Protein AF-A0A7S3GVR5-F1 (afdb_monomer)

Sequence (110 aa):
MIKKLLTVDHTKRLTVQQAIAHPWLGKTPEELAKFSLDSNLATLRKYQATRKLRAAVHTVIAANRMKSLMEAIRGAADVINAEDDEEAAKLAAARPASATKGDSGSPKAK

Mean predicted aligned error: 15.38 Å

pLDDT: mean 79.77, std 18.91, range [33.25, 97.62]

Secondary structure (DSSP, 8-state):
-HHHHS-SSSSSSPPHHHHHTSTTTSS-HHHHTTS--HHHHHHHHHHHHHHHHHHHHHHHHHHHHHHHHHHHHHHHHHHHHHHHHHHHHHHHHTS---------------

Foldseek 3Di:
DVVLCPDPDPVSRQDPVNVCVDVVNVDDPVVVVVDDCVVVVVVVVVVVVVVVVVVVVVVVVVVVVVVVVVVVVVVVVVVVVVVVVVVVVVVVVPDDDDDDDDDDDDDDDD

Structure (mmCIF, N/CA/C/O backbone):
data_AF-A0A7S3GVR5-F1
#
_entry.id   AF-A0A7S3GVR5-F1
#
loop_
_atom_site.group_PDB
_atom_site.id
_atom_site.type_symbol
_atom_site.label_atom_id
_atom_site.label_alt_id
_atom_site.label_comp_id
_atom_site.label_asym_id
_atom_site.label_entity_id
_atom_site.label_seq_id
_atom_site.pdbx_PDB_ins_code
_atom_site.Cartn_x
_atom_site.Ca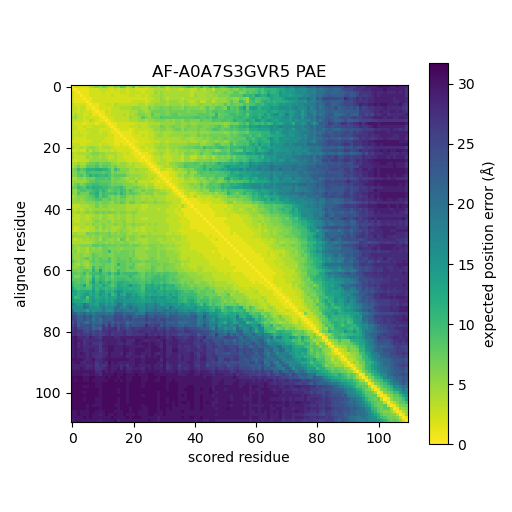rtn_y
_atom_site.Cartn_z
_atom_site.occupancy
_atom_site.B_iso_or_equiv
_atom_site.auth_seq_id
_atom_site.auth_comp_id
_atom_site.auth_asym_id
_atom_site.auth_atom_id
_atom_site.pdbx_PDB_model_num
ATOM 1 N N . MET A 1 1 ? -16.948 -1.207 12.082 1.00 86.88 1 MET A N 1
ATOM 2 C CA . MET A 1 1 ? -16.742 -0.373 10.883 1.00 86.88 1 MET A CA 1
ATOM 3 C C . MET A 1 1 ? -16.287 -1.169 9.656 1.00 86.88 1 MET A C 1
ATOM 5 O O . MET A 1 1 ? -17.130 -1.463 8.823 1.00 86.88 1 MET A O 1
ATOM 9 N N . ILE A 1 2 ? -15.019 -1.597 9.565 1.00 92.31 2 ILE A N 1
ATOM 10 C CA . ILE A 1 2 ? -14.410 -2.180 8.343 1.00 92.31 2 ILE A CA 1
ATOM 11 C C . ILE A 1 2 ? -15.239 -3.322 7.717 1.00 92.31 2 ILE A C 1
ATOM 13 O O . ILE A 1 2 ? -15.514 -3.297 6.522 1.00 92.31 2 ILE A O 1
ATOM 17 N N . LYS A 1 3 ? -15.734 -4.276 8.520 1.00 92.62 3 LYS A N 1
ATOM 18 C CA . LYS A 1 3 ? -16.572 -5.394 8.033 1.00 92.62 3 LYS A CA 1
ATOM 19 C C . LYS A 1 3 ? -17.852 -4.943 7.301 1.00 92.62 3 LYS A C 1
ATOM 21 O O . LYS A 1 3 ? -18.253 -5.581 6.336 1.00 92.62 3 LYS A O 1
ATOM 26 N N . LYS A 1 4 ? -18.471 -3.833 7.729 1.00 90.88 4 LYS A N 1
ATOM 27 C CA . LYS A 1 4 ? -19.695 -3.287 7.107 1.00 90.88 4 LYS A CA 1
ATOM 28 C C . LYS A 1 4 ? -19.415 -2.575 5.773 1.00 90.88 4 LYS A C 1
ATOM 30 O O . LYS A 1 4 ? -20.316 -2.448 4.951 1.00 90.88 4 LYS A O 1
ATOM 35 N N . LEU A 1 5 ? -18.175 -2.126 5.553 1.00 93.94 5 LEU A N 1
ATOM 36 C CA . LEU A 1 5 ? -17.727 -1.566 4.271 1.00 93.94 5 LEU A CA 1
ATOM 37 C C . LEU A 1 5 ? -17.341 -2.665 3.274 1.00 93.94 5 LEU A C 1
ATOM 39 O O . LEU A 1 5 ? -17.576 -2.525 2.080 1.00 93.94 5 LEU A O 1
ATOM 43 N N . LEU A 1 6 ? -16.799 -3.779 3.770 1.00 95.06 6 LEU A N 1
ATOM 44 C CA . LEU A 1 6 ? -16.386 -4.935 2.967 1.00 95.06 6 LEU A CA 1
ATOM 45 C C . LEU A 1 6 ? -17.498 -5.991 2.817 1.00 95.06 6 LEU A C 1
ATOM 47 O O . LEU A 1 6 ? -17.221 -7.176 2.656 1.00 95.06 6 LEU A O 1
ATOM 51 N N . THR A 1 7 ? -18.767 -5.580 2.899 1.00 95.06 7 THR A N 1
ATOM 52 C CA . THR A 1 7 ? -19.912 -6.476 2.673 1.00 95.06 7 THR A CA 1
ATOM 53 C C . THR A 1 7 ? -20.105 -6.714 1.171 1.00 95.06 7 THR A C 1
ATOM 55 O O . THR A 1 7 ? -20.156 -5.758 0.388 1.00 95.06 7 THR A O 1
ATOM 58 N N . VAL A 1 8 ? -20.188 -7.992 0.777 1.00 94.19 8 VAL A N 1
ATOM 59 C CA . VAL A 1 8 ? -20.344 -8.426 -0.626 1.00 94.19 8 VAL A CA 1
ATOM 60 C C . VAL A 1 8 ? -21.650 -7.897 -1.210 1.00 94.19 8 VAL A C 1
ATOM 62 O O . VAL A 1 8 ? -21.638 -7.259 -2.259 1.00 94.19 8 VAL A O 1
ATOM 65 N N . ASP A 1 9 ? -22.752 -8.100 -0.488 1.00 94.62 9 ASP A N 1
ATOM 66 C CA . ASP A 1 9 ? -24.067 -7.577 -0.847 1.00 94.62 9 ASP A CA 1
ATOM 67 C C . ASP A 1 9 ? -24.064 -6.042 -0.789 1.00 94.62 9 ASP A C 1
ATOM 69 O O . ASP A 1 9 ? -23.865 -5.441 0.271 1.00 94.62 9 ASP A O 1
ATOM 73 N N . HIS A 1 10 ? -24.274 -5.404 -1.941 1.00 91.31 10 HIS A N 1
ATOM 74 C CA . HIS A 1 10 ? -24.245 -3.950 -2.061 1.00 91.31 10 HIS A CA 1
ATOM 75 C C . HIS A 1 10 ? -25.433 -3.277 -1.366 1.00 91.31 10 HIS A C 1
ATOM 77 O O . HIS A 1 10 ? -25.292 -2.150 -0.903 1.00 91.31 10 HIS A O 1
ATOM 83 N N . THR A 1 11 ? -26.580 -3.955 -1.254 1.00 91.94 11 THR A N 1
ATOM 84 C CA . THR A 1 11 ? -27.790 -3.391 -0.628 1.00 91.94 11 THR A CA 1
ATOM 85 C C . THR A 1 11 ? -27.649 -3.279 0.887 1.00 91.94 11 THR A C 1
ATOM 87 O O . THR A 1 11 ? -28.201 -2.376 1.509 1.00 91.94 11 THR A O 1
ATOM 90 N N . LYS A 1 12 ? -26.858 -4.178 1.481 1.00 91.12 12 LYS A N 1
ATOM 91 C CA . LYS A 1 12 ? -26.563 -4.228 2.920 1.00 91.12 12 LYS A CA 1
ATOM 92 C C . LYS A 1 12 ? -25.269 -3.504 3.287 1.00 91.12 12 LYS A C 1
ATOM 94 O O . LYS A 1 12 ? -24.939 -3.398 4.471 1.00 91.12 12 LYS A O 1
ATOM 99 N N . ARG A 1 13 ? -24.506 -3.044 2.292 1.00 95.38 13 ARG A N 1
ATOM 100 C CA . ARG A 1 13 ? -23.255 -2.314 2.501 1.00 95.38 13 ARG A CA 1
ATOM 101 C C . ARG A 1 13 ? -23.544 -0.960 3.141 1.00 95.38 13 ARG A C 1
ATOM 103 O O . ARG A 1 13 ? -24.473 -0.259 2.756 1.00 95.38 13 ARG A O 1
ATOM 110 N N . LEU A 1 14 ? -22.710 -0.586 4.107 1.00 93.25 14 LEU A N 1
ATOM 111 C CA . LEU A 1 14 ? -22.826 0.693 4.804 1.00 93.25 14 LEU A CA 1
ATOM 112 C C . LEU A 1 14 ? -22.694 1.865 3.818 1.00 93.25 14 LEU A C 1
ATOM 114 O O . LEU A 1 14 ? -21.719 1.923 3.064 1.00 93.25 14 LEU A O 1
ATOM 118 N N . THR A 1 15 ? -23.639 2.806 3.847 1.00 93.31 15 THR A N 1
ATOM 119 C CA . THR A 1 15 ? -23.569 4.013 3.007 1.00 93.31 15 THR A CA 1
ATOM 120 C C . THR A 1 15 ? -22.558 5.017 3.563 1.00 93.31 15 THR A C 1
ATOM 122 O O . THR A 1 15 ? -22.176 4.960 4.733 1.00 93.31 15 THR A O 1
ATOM 125 N N . VAL A 1 16 ? -22.126 5.975 2.737 1.00 92.44 16 VAL A N 1
ATOM 126 C CA . VAL A 1 16 ? -21.129 6.988 3.135 1.00 92.44 16 VAL A CA 1
ATOM 127 C C . VAL A 1 16 ? -21.605 7.820 4.331 1.00 92.44 16 VAL A C 1
ATOM 129 O O . VAL A 1 16 ? -20.851 8.024 5.278 1.00 92.44 16 VAL A O 1
ATOM 132 N N . GLN A 1 17 ? -22.871 8.246 4.339 1.00 91.69 17 GLN A N 1
ATOM 133 C CA . GLN A 1 17 ? -23.430 9.021 5.454 1.00 91.69 17 GLN A CA 1
ATOM 134 C C . GLN A 1 17 ? -23.429 8.217 6.762 1.00 91.69 17 GLN A C 1
ATOM 136 O O . GLN A 1 17 ? -23.039 8.726 7.811 1.00 91.69 17 GLN A O 1
ATOM 141 N N . GLN A 1 18 ? -23.774 6.928 6.692 1.00 91.06 18 GLN A N 1
ATOM 142 C CA . GLN A 1 18 ? -23.726 6.027 7.845 1.00 91.06 18 GLN A CA 1
ATOM 143 C C . GLN A 1 18 ? -22.286 5.733 8.298 1.00 91.06 18 GLN A C 1
ATOM 145 O O . GLN A 1 18 ? -22.039 5.517 9.483 1.00 91.06 18 GLN A O 1
ATOM 150 N N . ALA A 1 19 ? -21.329 5.719 7.367 1.00 91.62 19 ALA A N 1
ATOM 151 C CA . ALA A 1 19 ? -19.912 5.539 7.654 1.00 91.62 19 ALA A CA 1
ATOM 152 C C . ALA A 1 19 ? -19.328 6.715 8.444 1.00 91.62 19 ALA A C 1
ATOM 154 O O . ALA A 1 19 ? -18.600 6.491 9.411 1.00 91.62 19 ALA A O 1
ATOM 155 N N . ILE A 1 20 ? -19.672 7.948 8.064 1.00 90.44 20 ILE A N 1
ATOM 156 C CA . ILE A 1 20 ? -19.199 9.158 8.748 1.00 90.44 20 ILE A CA 1
ATOM 157 C C . ILE A 1 20 ? -19.790 9.256 10.157 1.00 90.44 20 ILE A C 1
ATOM 159 O O . ILE A 1 20 ? -19.074 9.567 11.103 1.00 90.44 20 ILE A O 1
ATOM 163 N N . ALA A 1 21 ? -21.067 8.901 10.316 1.00 90.88 21 ALA A N 1
ATOM 164 C CA . ALA A 1 21 ? -21.735 8.863 11.616 1.00 90.88 21 ALA A CA 1
ATOM 165 C C . ALA A 1 21 ? -21.270 7.705 12.528 1.00 90.88 21 ALA A C 1
ATOM 167 O O . ALA A 1 21 ? -21.713 7.594 13.671 1.00 90.88 21 ALA A O 1
ATOM 168 N N . HIS A 1 22 ? -20.409 6.800 12.048 1.00 90.00 22 HIS A N 1
ATOM 169 C CA . HIS A 1 22 ? -19.974 5.655 12.839 1.00 90.00 22 HIS A CA 1
ATOM 170 C C . HIS A 1 22 ? -19.047 6.107 13.990 1.00 90.00 22 HIS A C 1
ATOM 172 O O . HIS A 1 22 ? -18.056 6.791 13.726 1.00 90.00 22 HIS A O 1
ATOM 178 N N . PRO A 1 23 ? -19.242 5.623 15.238 1.00 88.38 23 PRO A N 1
ATOM 179 C CA . PRO A 1 23 ? -18.509 6.100 16.418 1.00 88.38 23 PRO A CA 1
ATOM 180 C C . PRO A 1 23 ? -16.989 6.109 16.264 1.00 88.38 23 PRO A C 1
ATOM 182 O O . PRO A 1 23 ? -16.334 7.028 16.718 1.00 88.38 23 PRO A O 1
ATOM 185 N N . TRP A 1 24 ? -16.424 5.102 15.589 1.00 86.50 24 TRP A N 1
ATOM 186 C CA . TRP A 1 24 ? -14.986 5.022 15.299 1.00 86.50 24 TRP A CA 1
ATOM 187 C C . TRP A 1 24 ? -14.409 6.243 14.560 1.00 86.50 24 TRP A C 1
ATOM 189 O O . TRP A 1 24 ? -13.273 6.602 14.843 1.00 86.50 24 TRP A O 1
ATOM 199 N N . LEU A 1 25 ? -15.162 6.870 13.646 1.00 87.12 25 LEU A N 1
ATOM 200 C CA . LEU A 1 25 ? -14.697 8.048 12.902 1.00 87.12 25 LEU A CA 1
ATOM 201 C C . LEU A 1 25 ? -14.941 9.359 13.668 1.00 87.12 25 LEU A C 1
ATOM 203 O O . LEU A 1 25 ? -14.234 1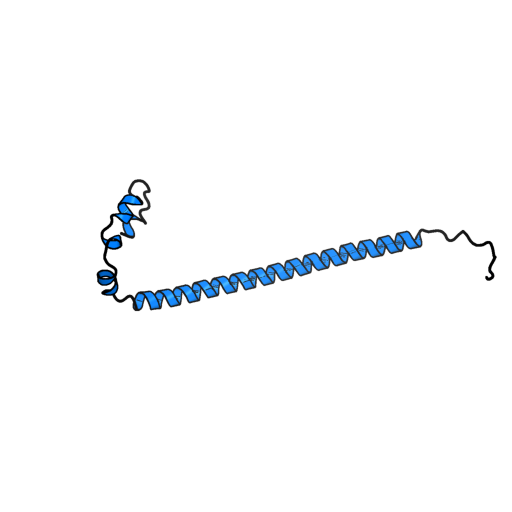0.332 13.444 1.00 87.12 25 LEU A O 1
ATOM 207 N N . GLY A 1 26 ? -15.913 9.370 14.585 1.00 84.12 26 GLY A N 1
ATOM 208 C CA . GLY A 1 26 ? -16.222 10.514 15.447 1.00 84.12 26 GLY A CA 1
ATOM 209 C C . GLY A 1 26 ? -15.393 10.597 16.735 1.00 84.12 26 GLY A C 1
ATOM 210 O O . GLY A 1 26 ? -15.619 11.505 17.529 1.00 84.12 26 GLY A O 1
ATOM 211 N N . LYS A 1 27 ? -14.465 9.659 16.978 1.00 86.06 27 LYS A N 1
ATOM 212 C CA . LYS A 1 27 ? -13.582 9.695 18.156 1.00 86.06 27 LYS A CA 1
ATOM 213 C C . LYS A 1 27 ? -12.585 10.842 18.065 1.00 86.06 27 LYS A C 1
ATOM 215 O O . LYS A 1 27 ? -12.076 11.147 16.987 1.00 86.06 27 LYS A O 1
ATOM 220 N N . THR A 1 28 ? -12.247 11.423 19.212 1.00 84.88 28 THR A N 1
ATOM 221 C CA . THR A 1 28 ? -11.204 12.448 19.279 1.00 84.88 28 THR A CA 1
ATOM 222 C C . THR A 1 28 ? -9.820 11.832 19.023 1.00 84.88 28 THR A C 1
ATOM 224 O O . THR A 1 28 ? -9.587 10.657 19.333 1.00 84.88 28 THR A O 1
ATOM 227 N N . PRO A 1 29 ? -8.863 12.606 18.478 1.00 81.38 29 PRO A N 1
ATOM 228 C CA . PRO A 1 29 ? -7.497 12.131 18.247 1.00 81.38 29 PRO A CA 1
ATOM 229 C C . PRO A 1 29 ? -6.821 11.588 19.514 1.00 81.38 29 PRO A C 1
ATOM 231 O O . PRO A 1 29 ? -6.077 10.611 19.451 1.00 81.38 29 PRO A O 1
ATOM 234 N N . GLU A 1 30 ? -7.130 12.174 20.671 1.00 84.94 30 GLU A N 1
ATOM 235 C CA . GLU A 1 30 ? -6.607 11.764 21.978 1.00 84.94 30 GLU A CA 1
ATOM 236 C C . GLU A 1 30 ? -7.065 10.360 22.388 1.00 84.94 30 GLU A C 1
ATOM 238 O O . GLU A 1 30 ? -6.299 9.601 22.978 1.00 84.94 30 GLU A O 1
ATOM 243 N N . GLU A 1 31 ? -8.302 9.976 22.066 1.00 85.31 31 GLU A N 1
ATOM 244 C CA . GLU A 1 31 ? -8.795 8.621 22.321 1.00 85.31 31 GLU A CA 1
ATOM 245 C C . GLU A 1 31 ? -8.158 7.586 21.397 1.00 85.31 31 GLU A C 1
ATOM 247 O O . GLU A 1 31 ? -7.949 6.441 21.798 1.00 85.31 31 GLU A O 1
ATOM 252 N N . LEU A 1 32 ? -7.855 7.980 20.160 1.00 84.88 32 LEU A N 1
ATOM 253 C CA . LEU A 1 32 ? -7.257 7.104 19.157 1.00 84.88 32 LEU A CA 1
ATOM 254 C C . LEU A 1 32 ? -5.763 6.876 19.418 1.00 84.88 32 LEU A C 1
ATOM 256 O O . LEU A 1 32 ? -5.285 5.755 19.254 1.00 84.88 32 LEU A O 1
ATOM 260 N N . ALA A 1 33 ? -5.046 7.901 19.885 1.00 85.06 33 ALA A N 1
ATOM 261 C CA . ALA A 1 33 ? -3.615 7.836 20.188 1.00 85.06 33 ALA A CA 1
ATOM 262 C C . ALA A 1 33 ? -3.268 6.895 21.358 1.00 85.06 33 ALA A C 1
ATOM 264 O O . ALA A 1 33 ? -2.119 6.482 21.494 1.00 85.06 33 ALA A O 1
ATOM 265 N N . LYS A 1 34 ? -4.256 6.510 22.179 1.00 87.25 34 LYS A N 1
ATOM 266 C CA . LYS A 1 34 ? -4.083 5.548 23.284 1.00 87.25 34 LYS A CA 1
ATOM 267 C C . LYS A 1 34 ? -3.752 4.133 22.806 1.00 87.25 34 LYS A C 1
ATOM 269 O O . LYS A 1 34 ? -3.259 3.325 23.587 1.00 87.25 34 LYS A O 1
ATOM 274 N N . PHE A 1 35 ? -4.035 3.814 21.545 1.00 84.06 35 PHE A N 1
ATOM 275 C CA . PHE A 1 35 ? -3.794 2.492 20.979 1.00 84.06 35 PHE A CA 1
ATOM 276 C C . PHE A 1 35 ? -2.489 2.502 20.180 1.00 84.06 35 PHE A C 1
ATOM 278 O O . PHE A 1 35 ? -2.427 3.080 19.095 1.00 84.06 35 PHE A O 1
ATOM 285 N N . SER A 1 36 ? -1.445 1.847 20.698 1.00 87.69 36 SER A N 1
ATOM 286 C CA . SER A 1 36 ? -0.187 1.708 19.961 1.00 87.69 36 SER A CA 1
ATOM 287 C C . SER A 1 36 ? -0.366 0.797 18.742 1.00 87.69 36 SER A C 1
ATOM 289 O O . SER A 1 36 ? -1.059 -0.223 18.768 1.00 87.69 36 SER A O 1
ATOM 291 N N . LEU A 1 37 ? 0.259 1.186 17.630 1.00 90.88 37 LEU A N 1
ATOM 292 C CA . LEU A 1 37 ? 0.151 0.501 16.340 1.00 90.88 37 LEU A CA 1
ATOM 293 C C . LEU A 1 37 ? 1.493 -0.091 15.892 1.00 90.88 37 LEU A C 1
ATOM 295 O O . LEU A 1 37 ? 1.668 -0.361 14.708 1.00 90.88 37 LEU A O 1
ATOM 299 N N . ASP A 1 38 ? 2.433 -0.330 16.805 1.00 91.81 38 ASP A N 1
ATOM 300 C CA . ASP A 1 38 ? 3.817 -0.699 16.466 1.00 91.81 38 ASP A CA 1
ATOM 301 C C . ASP A 1 38 ? 3.912 -1.984 15.632 1.00 91.81 38 ASP A C 1
ATOM 303 O O . ASP A 1 38 ? 4.613 -2.028 14.618 1.00 91.81 38 ASP A O 1
ATOM 307 N N . SER A 1 39 ? 3.125 -3.007 15.979 1.00 92.12 39 SER A N 1
ATOM 308 C CA . SER A 1 39 ? 3.019 -4.245 15.189 1.00 92.12 39 SER A CA 1
ATOM 309 C C . SER A 1 39 ? 2.425 -3.997 13.789 1.00 92.12 39 SER A C 1
ATOM 311 O O . SER A 1 39 ? 2.904 -4.526 12.779 1.00 92.12 39 SER A O 1
ATOM 313 N N . ASN A 1 40 ? 1.426 -3.114 13.689 1.00 93.50 40 ASN A N 1
ATOM 314 C CA . ASN A 1 40 ? 0.831 -2.719 12.408 1.00 93.50 40 ASN A CA 1
ATOM 315 C C . ASN A 1 40 ? 1.823 -1.915 11.551 1.00 93.50 40 ASN A C 1
ATOM 317 O O . ASN A 1 40 ? 1.899 -2.100 10.340 1.00 93.50 40 ASN A O 1
ATOM 321 N N . LEU A 1 41 ? 2.635 -1.055 12.166 1.00 94.25 41 LEU A N 1
ATOM 322 C CA . LEU A 1 41 ? 3.685 -0.305 11.478 1.00 94.25 41 LEU A CA 1
ATOM 323 C C . LEU A 1 41 ? 4.797 -1.230 10.974 1.00 94.25 41 LEU A C 1
ATOM 325 O O . LEU A 1 41 ? 5.269 -1.062 9.848 1.00 94.25 41 LEU A O 1
ATOM 329 N N . ALA A 1 42 ? 5.193 -2.233 11.759 1.00 94.50 42 ALA A N 1
ATOM 330 C CA . ALA A 1 42 ? 6.172 -3.230 11.334 1.00 94.50 42 ALA A CA 1
ATOM 331 C C . ALA A 1 42 ? 5.681 -4.028 10.112 1.00 94.50 42 ALA A C 1
ATOM 333 O O . ALA A 1 42 ? 6.403 -4.173 9.120 1.00 94.50 42 ALA A O 1
ATOM 334 N N . THR A 1 43 ? 4.426 -4.484 10.133 1.00 95.12 43 THR A N 1
ATOM 335 C CA . THR A 1 43 ? 3.814 -5.187 8.993 1.00 95.12 43 THR A CA 1
ATOM 336 C C . THR A 1 43 ? 3.625 -4.272 7.779 1.00 95.12 43 THR A C 1
ATOM 338 O O . THR A 1 43 ? 3.905 -4.691 6.652 1.00 95.12 43 THR A O 1
ATOM 341 N N . LEU A 1 44 ? 3.266 -3.001 7.985 1.00 96.25 44 LEU A N 1
ATOM 342 C CA . LEU A 1 44 ? 3.165 -2.003 6.918 1.00 96.25 44 LEU A CA 1
ATOM 343 C C . LEU A 1 44 ? 4.517 -1.746 6.239 1.00 96.25 44 LEU A C 1
ATOM 345 O O . LEU A 1 44 ? 4.578 -1.668 5.012 1.00 96.25 44 LEU A O 1
ATOM 349 N N . ARG A 1 45 ? 5.613 -1.661 7.005 1.00 96.06 45 ARG A N 1
ATOM 350 C CA . ARG A 1 45 ? 6.9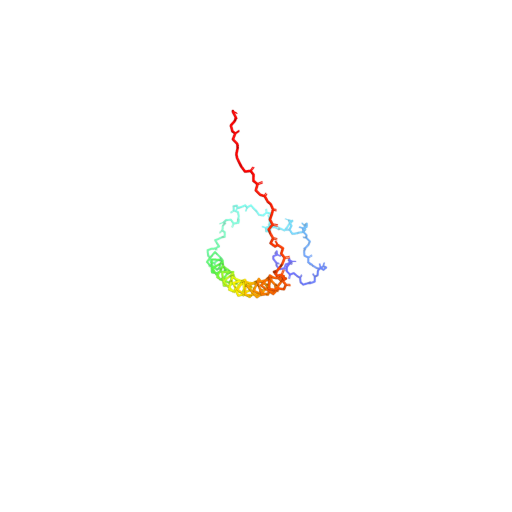71 -1.520 6.449 1.00 96.06 45 ARG A CA 1
ATOM 351 C C . ARG A 1 45 ? 7.327 -2.704 5.551 1.00 96.06 45 ARG A C 1
ATOM 353 O O . ARG A 1 45 ? 7.778 -2.494 4.425 1.00 96.06 45 ARG A O 1
ATOM 360 N N . LYS A 1 46 ? 7.051 -3.934 6.001 1.00 96.44 46 LYS A N 1
ATOM 361 C CA . LYS A 1 46 ? 7.246 -5.151 5.195 1.00 96.44 46 LYS A CA 1
ATOM 362 C C . LYS A 1 46 ? 6.415 -5.117 3.908 1.00 96.44 46 LYS A C 1
ATOM 364 O O . LYS A 1 46 ? 6.940 -5.417 2.839 1.00 96.44 46 LYS A O 1
ATOM 369 N N . TYR A 1 47 ? 5.147 -4.715 3.993 1.00 97.06 47 TYR A N 1
ATOM 370 C CA . TYR A 1 47 ? 4.268 -4.585 2.827 1.00 97.06 47 TYR A CA 1
ATOM 371 C C . TYR A 1 47 ? 4.769 -3.539 1.823 1.00 97.06 47 TYR A C 1
ATOM 373 O O . TYR A 1 47 ? 4.774 -3.776 0.617 1.00 97.06 47 TYR A O 1
ATOM 381 N N . GLN A 1 48 ? 5.235 -2.383 2.298 1.00 96.88 48 GLN A N 1
ATOM 382 C CA . GLN A 1 48 ? 5.776 -1.354 1.412 1.00 96.88 48 GLN A CA 1
ATOM 383 C C . GLN A 1 48 ? 7.076 -1.808 0.745 1.00 96.88 48 GLN A C 1
ATOM 385 O O . GLN A 1 48 ? 7.269 -1.533 -0.437 1.00 96.88 48 GLN A O 1
ATOM 390 N N . ALA A 1 49 ? 7.941 -2.534 1.459 1.00 97.12 49 ALA A N 1
ATOM 391 C CA . ALA A 1 49 ? 9.155 -3.101 0.880 1.00 97.12 49 ALA A CA 1
ATOM 392 C C . ALA A 1 49 ? 8.833 -4.078 -0.263 1.00 97.12 49 ALA A C 1
ATOM 394 O O . ALA A 1 49 ? 9.379 -3.945 -1.358 1.00 97.12 49 ALA A O 1
ATOM 395 N N . THR A 1 50 ? 7.885 -5.001 -0.063 1.00 95.75 50 THR A N 1
ATOM 396 C CA . THR A 1 50 ? 7.485 -5.955 -1.111 1.00 95.75 50 THR A CA 1
ATOM 397 C C . THR A 1 50 ? 6.774 -5.272 -2.276 1.00 95.75 50 THR A C 1
ATOM 399 O O . THR A 1 50 ? 7.051 -5.592 -3.433 1.00 95.75 50 THR A O 1
ATOM 402 N N . ARG A 1 51 ? 5.903 -4.292 -2.004 1.00 97.19 51 ARG A N 1
ATOM 403 C CA . ARG A 1 51 ? 5.238 -3.491 -3.041 1.00 97.19 51 ARG A CA 1
ATOM 404 C C . ARG A 1 51 ? 6.249 -2.726 -3.898 1.00 97.19 51 ARG A C 1
ATOM 406 O O . ARG A 1 51 ? 6.140 -2.756 -5.121 1.00 97.19 51 ARG A O 1
ATOM 413 N N . LYS A 1 52 ? 7.235 -2.071 -3.275 1.00 97.31 52 LYS A N 1
ATOM 414 C CA . LYS A 1 52 ? 8.292 -1.326 -3.980 1.00 97.31 52 LYS A CA 1
ATOM 415 C C . LYS A 1 52 ? 9.200 -2.249 -4.788 1.00 97.31 52 LYS A C 1
ATOM 417 O O . LYS A 1 52 ? 9.510 -1.925 -5.928 1.00 97.31 52 LYS A O 1
ATOM 422 N N . LEU A 1 53 ? 9.561 -3.412 -4.244 1.00 96.88 53 LEU A N 1
ATOM 423 C CA . LEU A 1 53 ? 10.347 -4.412 -4.967 1.00 96.88 53 LEU A CA 1
ATOM 424 C C . LEU A 1 53 ? 9.615 -4.900 -6.223 1.00 96.88 53 LEU A C 1
ATOM 426 O O . LEU A 1 53 ? 10.193 -4.893 -7.304 1.00 96.88 53 LEU A O 1
ATOM 430 N N . ARG A 1 54 ? 8.331 -5.267 -6.105 1.00 96.81 54 ARG A N 1
ATOM 431 C CA . ARG A 1 54 ? 7.520 -5.685 -7.262 1.00 96.81 54 ARG A CA 1
ATOM 432 C C . ARG A 1 54 ? 7.457 -4.594 -8.327 1.00 96.81 54 ARG A C 1
ATOM 434 O O . ARG A 1 54 ? 7.645 -4.889 -9.501 1.00 96.81 54 ARG A O 1
ATOM 441 N N . ALA A 1 55 ? 7.236 -3.345 -7.918 1.00 97.12 55 ALA A N 1
ATOM 442 C CA . ALA A 1 55 ? 7.226 -2.214 -8.840 1.00 97.12 55 ALA A CA 1
ATOM 443 C C . ALA A 1 55 ? 8.568 -2.070 -9.577 1.00 97.12 55 ALA A C 1
ATOM 445 O O . ALA A 1 55 ? 8.575 -1.983 -10.799 1.00 97.12 55 ALA A O 1
ATOM 446 N N . ALA A 1 56 ? 9.694 -2.135 -8.861 1.00 97.62 56 ALA A N 1
ATOM 447 C CA . ALA A 1 56 ? 11.023 -2.062 -9.466 1.00 97.62 56 ALA A CA 1
ATOM 448 C C . ALA A 1 56 ? 11.269 -3.197 -10.473 1.00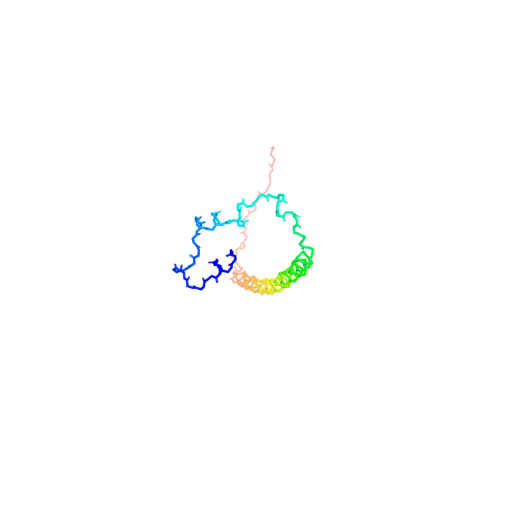 97.62 56 ALA A C 1
ATOM 450 O O . ALA A 1 56 ? 11.742 -2.945 -11.578 1.00 97.62 56 ALA A O 1
ATOM 451 N N . VAL A 1 57 ? 10.887 -4.431 -10.133 1.00 97.56 57 VAL A N 1
ATOM 452 C CA . VAL A 1 57 ? 10.999 -5.584 -11.040 1.00 97.56 57 VAL A CA 1
ATOM 453 C C . VAL A 1 57 ? 10.179 -5.368 -12.312 1.00 97.56 57 VAL A C 1
ATOM 455 O O . VAL A 1 57 ? 10.691 -5.571 -13.411 1.00 97.56 57 VAL A O 1
ATOM 458 N N . HIS A 1 58 ? 8.929 -4.912 -12.192 1.00 97.00 58 HIS A N 1
ATOM 459 C CA . HIS A 1 58 ? 8.104 -4.604 -13.361 1.00 97.00 58 HIS A CA 1
ATOM 460 C C . HIS A 1 58 ? 8.716 -3.502 -14.228 1.00 97.00 58 HIS A C 1
ATOM 462 O O . HIS A 1 58 ? 8.704 -3.632 -15.451 1.00 97.00 58 HIS A O 1
ATOM 468 N N . THR A 1 59 ? 9.302 -2.469 -13.620 1.00 96.88 59 THR A N 1
ATOM 469 C CA . THR A 1 59 ? 10.010 -1.412 -14.350 1.00 96.88 59 THR A CA 1
ATOM 470 C C . THR A 1 59 ? 11.215 -1.956 -15.110 1.00 96.88 59 THR A C 1
ATOM 472 O O . THR A 1 59 ? 11.391 -1.612 -16.272 1.00 96.88 59 THR A O 1
ATOM 475 N N . VAL A 1 60 ? 12.016 -2.840 -14.507 1.00 96.62 60 VAL A N 1
ATOM 476 C CA . VAL A 1 60 ? 13.166 -3.463 -15.189 1.00 96.62 60 VAL A CA 1
ATOM 477 C C . VAL A 1 60 ? 12.707 -4.329 -16.363 1.00 96.62 60 VAL A C 1
ATOM 479 O O . VAL A 1 60 ? 13.269 -4.242 -17.452 1.00 96.62 60 VAL A O 1
ATOM 482 N N . ILE A 1 61 ? 11.649 -5.125 -16.184 1.00 96.38 61 ILE A N 1
ATOM 483 C CA . ILE A 1 61 ? 11.072 -5.930 -17.271 1.00 96.38 61 ILE A CA 1
ATOM 484 C C . ILE A 1 61 ? 10.569 -5.024 -18.400 1.00 96.38 61 ILE A C 1
ATOM 486 O O . ILE A 1 61 ? 10.840 -5.294 -19.569 1.00 96.38 61 ILE A O 1
ATOM 490 N N . ALA A 1 62 ? 9.851 -3.950 -18.066 1.00 95.56 62 ALA A N 1
ATOM 491 C CA . ALA A 1 62 ? 9.359 -2.988 -19.044 1.00 95.56 62 ALA A CA 1
ATOM 492 C C . ALA A 1 62 ? 10.510 -2.287 -19.778 1.00 95.56 62 ALA A C 1
ATOM 494 O O . ALA A 1 62 ? 10.459 -2.173 -20.998 1.00 95.56 62 ALA A O 1
ATOM 495 N N . ALA A 1 63 ? 11.571 -1.893 -19.069 1.00 94.69 63 ALA A N 1
ATOM 496 C CA . ALA A 1 63 ? 12.760 -1.285 -19.657 1.00 94.69 63 ALA A CA 1
ATOM 497 C C . ALA A 1 63 ? 13.477 -2.244 -20.619 1.00 94.69 63 ALA A C 1
ATOM 499 O O . ALA A 1 63 ? 13.827 -1.846 -21.725 1.00 94.69 63 ALA A O 1
ATOM 500 N N . ASN A 1 64 ? 13.624 -3.521 -20.253 1.00 93.69 64 ASN A N 1
ATOM 501 C CA . ASN A 1 64 ? 14.220 -4.530 -21.133 1.00 93.69 64 ASN A CA 1
ATOM 502 C C . ASN A 1 64 ? 13.368 -4.783 -22.382 1.00 93.69 64 ASN A C 1
ATOM 504 O O . ASN A 1 64 ? 13.904 -4.868 -23.485 1.00 93.69 64 ASN A O 1
ATOM 508 N N . ARG A 1 65 ? 12.040 -4.859 -22.230 1.00 92.94 65 ARG A N 1
ATOM 509 C CA . ARG A 1 65 ? 11.116 -4.970 -23.368 1.00 92.94 65 ARG A CA 1
ATOM 510 C C . ARG A 1 65 ? 11.198 -3.743 -24.271 1.00 92.94 65 ARG A C 1
ATOM 512 O O . ARG A 1 65 ? 11.297 -3.897 -25.479 1.00 92.94 65 ARG A O 1
ATOM 519 N N . MET A 1 66 ? 11.215 -2.542 -23.693 1.00 92.81 66 MET A N 1
ATOM 520 C CA . MET A 1 66 ? 11.349 -1.293 -24.443 1.00 92.81 66 MET A CA 1
ATOM 521 C C . MET A 1 66 ? 12.682 -1.224 -25.190 1.00 92.81 66 MET A C 1
ATOM 523 O O . MET A 1 66 ? 12.709 -0.798 -26.339 1.00 92.81 66 MET A O 1
ATOM 527 N N . LYS A 1 67 ? 13.777 -1.675 -24.569 1.00 91.56 67 LYS A N 1
ATOM 528 C CA . LYS A 1 67 ? 15.092 -1.743 -25.210 1.00 91.56 67 LYS A CA 1
ATOM 529 C C . LYS A 1 67 ? 15.073 -2.678 -26.421 1.00 91.56 67 LYS A C 1
ATOM 531 O O . LYS A 1 67 ? 15.491 -2.263 -27.490 1.00 91.56 67 LYS A O 1
ATOM 536 N N . SER A 1 68 ? 14.529 -3.886 -26.274 1.00 89.31 68 SER A N 1
ATOM 537 C CA . SER A 1 68 ? 14.406 -4.840 -27.384 1.00 89.31 68 SER A CA 1
ATOM 538 C C . SER A 1 68 ? 13.512 -4.313 -28.512 1.00 89.31 68 SER A C 1
ATOM 540 O O . SER A 1 68 ? 13.845 -4.477 -29.682 1.00 89.31 68 SER A O 1
ATOM 542 N N . LEU A 1 69 ? 12.410 -3.631 -28.181 1.00 90.31 69 LEU A N 1
ATOM 543 C CA . LEU A 1 69 ? 11.563 -2.974 -29.178 1.00 90.31 69 LEU A CA 1
ATOM 544 C C . LEU A 1 69 ? 12.300 -1.832 -29.884 1.00 90.31 69 LEU A C 1
ATOM 546 O O . LEU A 1 69 ? 12.206 -1.721 -31.098 1.00 90.31 69 LEU A O 1
ATOM 550 N N . MET A 1 70 ? 13.056 -1.011 -29.155 1.00 88.12 70 MET A N 1
ATOM 551 C CA . MET A 1 70 ? 13.881 0.044 -29.750 1.00 88.12 70 MET A CA 1
ATOM 552 C C . MET A 1 70 ? 14.986 -0.517 -30.644 1.00 88.12 70 MET A C 1
ATOM 554 O O . MET A 1 70 ? 15.232 0.041 -31.704 1.00 88.12 70 MET A O 1
ATOM 558 N N . GLU A 1 71 ? 15.634 -1.616 -30.255 1.00 87.31 71 GLU A N 1
ATOM 559 C CA . GLU A 1 71 ? 16.618 -2.310 -31.094 1.00 87.31 71 GLU A CA 1
ATOM 560 C C . GLU A 1 71 ? 15.973 -2.862 -32.371 1.00 87.31 71 GLU A C 1
ATOM 562 O O . GLU A 1 71 ? 16.533 -2.699 -33.450 1.00 87.31 71 GLU A O 1
ATOM 567 N N . ALA A 1 72 ? 14.770 -3.438 -32.280 1.00 84.25 72 ALA A N 1
ATOM 568 C CA . ALA A 1 72 ? 14.023 -3.907 -33.446 1.00 84.25 72 ALA A CA 1
ATOM 569 C C . ALA A 1 72 ? 13.571 -2.754 -34.360 1.00 84.25 72 ALA A C 1
ATOM 571 O O . ALA A 1 72 ? 13.693 -2.857 -35.577 1.00 84.25 72 ALA A O 1
ATOM 572 N N . ILE A 1 73 ? 13.093 -1.643 -3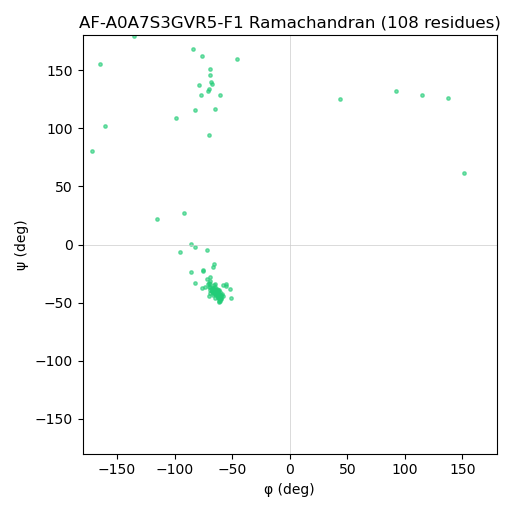3.790 1.00 85.62 73 ILE A N 1
ATOM 573 C CA . ILE A 1 73 ? 12.727 -0.435 -34.545 1.00 85.62 73 ILE A CA 1
ATOM 574 C C . ILE A 1 73 ? 13.965 0.177 -35.204 1.00 85.62 73 ILE A C 1
ATOM 576 O O . ILE A 1 73 ? 13.889 0.590 -36.355 1.00 85.62 73 ILE A O 1
ATOM 580 N N . ARG A 1 74 ? 15.108 0.211 -34.510 1.00 85.62 74 ARG A N 1
ATOM 581 C CA . ARG A 1 74 ? 16.371 0.698 -35.073 1.00 85.62 74 ARG A CA 1
ATOM 582 C C . ARG A 1 74 ? 16.848 -0.193 -36.213 1.00 85.62 74 ARG A C 1
ATOM 584 O O . ARG A 1 74 ? 17.156 0.333 -37.266 1.00 85.62 74 ARG A O 1
ATOM 591 N N . GLY A 1 75 ? 16.818 -1.513 -36.040 1.00 7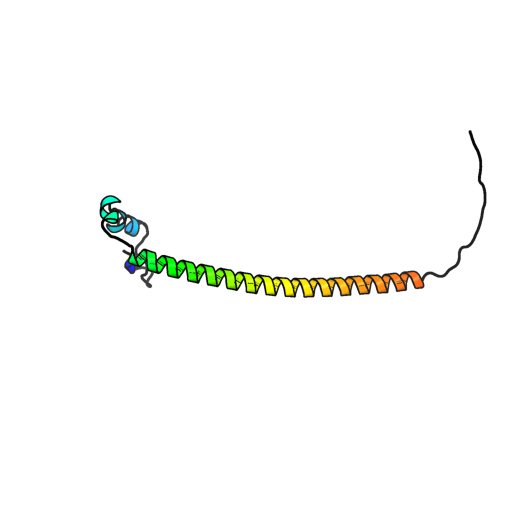8.19 75 GLY A N 1
ATOM 592 C CA . GLY A 1 75 ? 17.144 -2.454 -37.110 1.00 78.19 75 GLY A CA 1
ATOM 593 C C . GLY A 1 75 ? 16.208 -2.319 -38.312 1.00 78.19 75 GLY A C 1
ATOM 594 O O . GLY A 1 75 ? 16.674 -2.317 -39.440 1.00 78.19 75 GLY A O 1
ATOM 595 N N . ALA A 1 76 ? 14.903 -2.130 -38.095 1.00 73.81 76 ALA A N 1
ATOM 596 C CA . ALA A 1 76 ? 13.961 -1.863 -39.181 1.00 73.81 76 ALA A CA 1
ATOM 597 C C . ALA A 1 76 ? 14.231 -0.513 -39.871 1.00 73.81 76 ALA A C 1
ATOM 599 O O . ALA A 1 76 ? 14.153 -0.431 -41.090 1.00 73.81 76 ALA A O 1
ATOM 600 N N . ALA A 1 77 ? 14.592 0.527 -39.116 1.00 71.69 77 ALA A N 1
ATOM 601 C CA . ALA A 1 77 ? 14.997 1.812 -39.678 1.00 71.69 77 ALA A CA 1
ATOM 602 C C . ALA A 1 77 ? 16.308 1.703 -40.472 1.0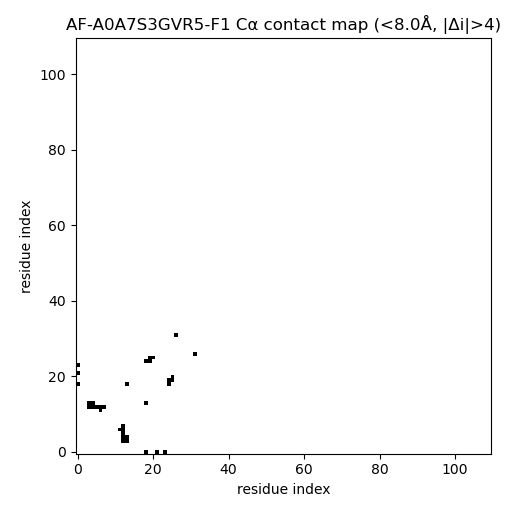0 71.69 77 ALA A C 1
ATOM 604 O O . ALA A 1 77 ? 16.419 2.304 -41.531 1.00 71.69 77 ALA A O 1
ATOM 605 N N . ASP A 1 78 ? 17.279 0.919 -40.003 1.00 69.75 78 ASP A N 1
ATOM 606 C CA . ASP A 1 78 ? 18.538 0.675 -40.712 1.00 69.75 78 ASP A CA 1
ATOM 607 C C . ASP A 1 78 ? 18.298 -0.095 -42.027 1.00 69.75 78 ASP A C 1
ATOM 609 O O . ASP A 1 78 ? 18.955 0.194 -43.021 1.00 69.75 78 ASP A O 1
ATOM 613 N N . VAL A 1 79 ? 17.325 -1.018 -42.068 1.00 68.12 79 VAL A N 1
ATOM 614 C CA . VAL A 1 79 ? 16.919 -1.722 -43.302 1.00 68.12 79 VAL A CA 1
ATOM 615 C C . VAL A 1 79 ? 16.203 -0.781 -44.275 1.00 68.12 79 VAL A C 1
ATOM 617 O O . VAL A 1 79 ? 16.544 -0.781 -45.451 1.00 68.12 79 VAL A O 1
ATOM 620 N N . ILE A 1 80 ? 15.282 0.063 -43.794 1.00 66.50 80 ILE A N 1
ATOM 621 C CA . ILE A 1 80 ? 14.589 1.057 -44.636 1.00 66.50 80 ILE A CA 1
ATOM 622 C C . ILE A 1 80 ? 15.594 2.058 -45.229 1.00 66.50 80 ILE A C 1
ATOM 624 O O . ILE A 1 80 ? 15.590 2.288 -46.432 1.00 66.50 80 ILE A O 1
ATOM 628 N N . ASN A 1 81 ? 16.519 2.585 -44.418 1.00 66.44 81 ASN A N 1
ATOM 629 C CA . ASN A 1 81 ? 17.556 3.496 -44.912 1.00 66.44 81 ASN A CA 1
ATOM 630 C C . ASN A 1 81 ? 18.521 2.800 -45.895 1.00 66.44 81 ASN A C 1
ATOM 632 O O . ASN A 1 81 ? 18.985 3.429 -46.840 1.00 66.44 81 ASN A O 1
ATOM 636 N N . ALA A 1 82 ? 18.815 1.507 -45.706 1.00 60.25 82 ALA A N 1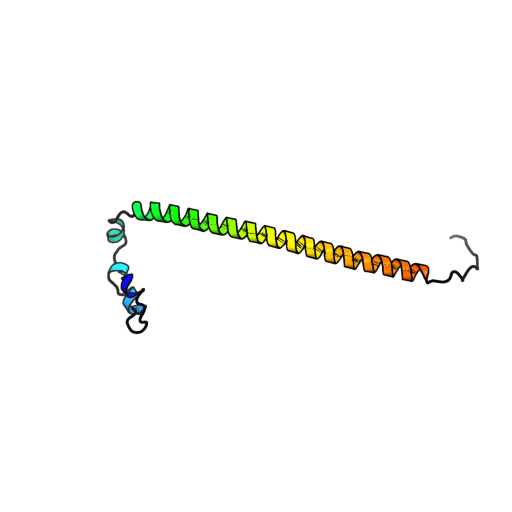
ATOM 637 C CA . ALA A 1 82 ? 19.653 0.744 -46.632 1.00 60.25 82 ALA A CA 1
ATOM 638 C C . ALA A 1 82 ? 18.959 0.470 -47.980 1.00 60.25 82 ALA A C 1
ATOM 640 O O . ALA A 1 82 ? 19.634 0.428 -49.007 1.00 60.25 82 ALA A O 1
ATOM 641 N N . GLU A 1 83 ? 17.634 0.297 -47.994 1.00 57.81 83 GLU A N 1
ATOM 642 C CA . GLU A 1 83 ? 16.836 0.195 -49.224 1.00 57.81 83 GLU A CA 1
ATOM 643 C C . GLU A 1 83 ? 16.784 1.543 -49.966 1.00 57.81 83 GLU A C 1
ATOM 645 O O . GLU A 1 83 ? 16.966 1.563 -51.185 1.00 57.81 83 GLU A O 1
ATOM 650 N N . ASP A 1 84 ? 16.666 2.659 -49.236 1.00 58.03 84 ASP A N 1
ATOM 651 C CA . ASP A 1 84 ? 16.741 4.018 -49.793 1.00 58.03 84 ASP A CA 1
ATOM 652 C C . ASP A 1 84 ? 18.138 4.330 -50.378 1.00 58.03 84 ASP A C 1
ATOM 654 O O . ASP A 1 84 ? 18.246 4.940 -51.446 1.00 58.03 84 ASP A O 1
ATOM 658 N N . ASP A 1 85 ? 19.220 3.869 -49.736 1.00 59.72 85 ASP A N 1
ATOM 659 C CA . ASP A 1 85 ? 20.596 4.006 -50.240 1.00 59.72 85 ASP A CA 1
ATOM 660 C C . ASP A 1 85 ? 20.849 3.142 -51.496 1.00 59.72 85 ASP A C 1
ATOM 662 O O . ASP A 1 85 ? 21.546 3.570 -52.426 1.00 59.72 85 ASP A O 1
ATOM 666 N N . GLU A 1 86 ? 20.265 1.937 -51.571 1.00 59.62 86 GLU A N 1
ATOM 667 C CA . GLU A 1 86 ? 20.373 1.063 -52.748 1.00 59.62 86 GLU A CA 1
ATOM 668 C C . GLU A 1 86 ? 19.530 1.571 -53.935 1.00 59.62 86 GLU A C 1
ATOM 670 O O . GLU A 1 86 ? 19.966 1.491 -55.091 1.00 59.62 86 GLU A O 1
ATOM 675 N N . GLU A 1 87 ? 18.346 2.134 -53.674 1.00 58.59 87 GLU A N 1
ATOM 676 C CA . GLU A 1 87 ? 17.493 2.771 -54.683 1.00 58.59 87 GLU A CA 1
ATOM 677 C C . GLU A 1 87 ? 18.113 4.084 -55.195 1.00 58.59 87 GLU A C 1
ATOM 679 O O . GLU A 1 87 ? 18.163 4.313 -56.410 1.00 58.59 87 GLU A O 1
ATOM 684 N N . ALA A 1 88 ? 18.691 4.903 -54.308 1.00 60.56 88 ALA A N 1
ATOM 685 C CA . ALA A 1 88 ? 19.419 6.117 -54.678 1.00 60.56 88 ALA A CA 1
ATOM 686 C C . ALA A 1 88 ? 20.662 5.815 -55.537 1.00 60.56 88 ALA A C 1
ATOM 688 O O . ALA A 1 88 ? 20.932 6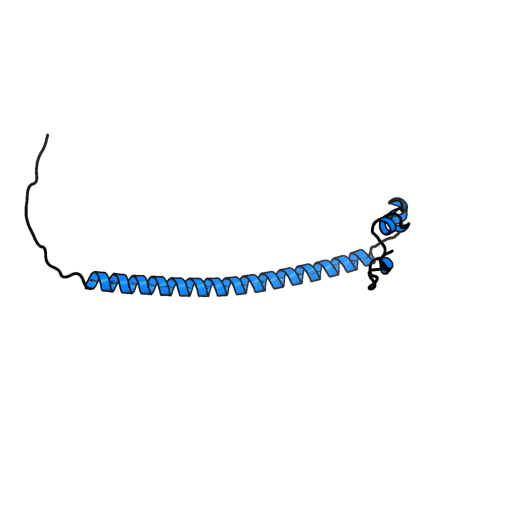.526 -56.513 1.00 60.56 88 ALA A O 1
ATOM 689 N N . ALA A 1 89 ? 21.389 4.730 -55.243 1.00 61.28 89 ALA A N 1
ATOM 690 C CA . ALA A 1 89 ? 22.518 4.275 -56.054 1.00 61.28 89 ALA A CA 1
ATOM 691 C C . ALA A 1 89 ? 22.079 3.763 -57.441 1.00 61.28 89 ALA A C 1
ATOM 693 O O . ALA A 1 89 ? 22.725 4.071 -58.450 1.00 61.28 89 ALA A O 1
ATOM 694 N N . LYS A 1 90 ? 20.953 3.041 -57.526 1.00 61.41 90 LYS A N 1
ATOM 695 C CA . LYS A 1 90 ? 20.367 2.583 -58.800 1.00 61.41 90 LYS A CA 1
ATOM 696 C C . LYS A 1 90 ? 19.846 3.748 -59.654 1.00 61.41 90 LYS A C 1
ATOM 698 O O . LYS A 1 90 ? 20.078 3.758 -60.864 1.00 61.41 90 LYS A O 1
ATOM 703 N N . LEU A 1 91 ? 19.226 4.765 -59.046 1.00 58.38 91 LEU A N 1
ATOM 704 C CA . LEU A 1 91 ? 18.760 5.976 -59.738 1.00 58.38 91 LEU A CA 1
ATOM 705 C C . LEU A 1 91 ? 19.927 6.856 -60.230 1.00 58.38 91 LEU A C 1
ATOM 707 O O . LEU A 1 91 ? 19.846 7.456 -61.304 1.00 58.38 91 LEU A O 1
ATOM 711 N N . ALA A 1 92 ? 21.039 6.896 -59.488 1.00 61.78 92 ALA A N 1
ATOM 712 C CA . ALA A 1 92 ? 22.265 7.576 -59.906 1.00 61.78 92 ALA A CA 1
ATOM 713 C C . ALA A 1 92 ? 22.978 6.858 -61.070 1.00 61.78 92 ALA A C 1
ATOM 715 O O . ALA A 1 92 ? 23.499 7.525 -61.965 1.00 61.78 92 ALA A O 1
ATOM 716 N N . ALA A 1 93 ? 22.957 5.520 -61.101 1.00 62.66 93 ALA A N 1
ATOM 717 C CA . ALA A 1 93 ? 23.560 4.714 -62.168 1.00 62.66 93 ALA A CA 1
ATOM 718 C C . ALA A 1 93 ? 22.749 4.708 -63.482 1.00 62.66 93 ALA A C 1
ATOM 720 O O . ALA A 1 93 ? 23.314 4.484 -64.551 1.00 62.66 93 ALA A O 1
ATOM 721 N N . ALA A 1 94 ? 21.442 4.988 -63.430 1.00 55.88 94 ALA A N 1
ATOM 722 C CA . ALA A 1 94 ? 20.558 5.014 -64.599 1.00 55.88 94 ALA A CA 1
ATOM 723 C C . ALA A 1 94 ? 20.598 6.328 -65.414 1.00 55.88 94 ALA A C 1
ATOM 725 O O . ALA A 1 94 ? 19.925 6.429 -66.442 1.00 55.88 94 ALA A O 1
ATOM 726 N N . ARG A 1 95 ? 21.371 7.348 -65.004 1.00 56.03 95 ARG A N 1
ATOM 727 C CA . ARG A 1 95 ? 21.520 8.595 -65.780 1.00 56.03 95 ARG A CA 1
ATOM 728 C C . ARG A 1 95 ? 22.565 8.419 -66.895 1.00 56.03 95 ARG A C 1
ATOM 730 O O . ARG A 1 95 ? 23.743 8.254 -66.582 1.00 56.03 95 ARG A O 1
ATOM 737 N N . PRO A 1 96 ? 22.195 8.510 -68.189 1.00 46.19 96 PRO A N 1
ATOM 738 C CA . PRO A 1 96 ? 23.169 8.432 -69.267 1.00 46.19 96 PRO A CA 1
ATOM 739 C C . PRO A 1 96 ? 24.030 9.701 -69.303 1.00 46.19 96 PRO A C 1
ATOM 741 O O . PRO A 1 96 ? 23.538 10.831 -69.264 1.00 46.19 96 PRO A O 1
ATOM 744 N N . ALA A 1 97 ? 25.341 9.495 -69.390 1.00 55.16 97 ALA A N 1
ATOM 745 C CA . ALA A 1 97 ? 26.332 10.535 -69.594 1.00 55.16 97 ALA A CA 1
ATOM 746 C C . ALA A 1 97 ? 26.236 11.100 -71.024 1.00 55.16 97 ALA A C 1
ATOM 748 O O . ALA A 1 97 ? 26.862 10.575 -71.937 1.00 55.16 97 ALA A O 1
ATOM 749 N N . SER A 1 98 ? 25.490 12.188 -71.234 1.00 46.28 98 SER A N 1
ATOM 750 C CA . SER A 1 98 ? 25.700 13.060 -72.400 1.00 46.28 98 SER A CA 1
ATOM 751 C C . SER A 1 98 ? 25.088 14.450 -72.205 1.00 46.28 98 SER A C 1
ATOM 753 O O . SER A 1 98 ? 23.886 14.628 -72.370 1.00 46.28 98 SER A O 1
ATOM 755 N N . ALA A 1 99 ? 25.930 15.435 -71.890 1.00 44.19 99 ALA A N 1
ATOM 756 C CA . ALA A 1 99 ? 25.830 16.813 -72.386 1.00 44.19 99 ALA A CA 1
ATOM 757 C C . ALA A 1 99 ? 27.096 17.568 -71.961 1.00 44.19 99 ALA A C 1
ATOM 759 O O . ALA A 1 99 ? 27.155 18.260 -70.948 1.00 44.19 99 ALA A O 1
ATOM 760 N N . THR A 1 100 ? 28.157 17.361 -72.730 1.00 51.53 100 THR A N 1
ATOM 761 C CA . THR A 1 100 ? 29.385 18.145 -72.673 1.00 51.53 100 THR A CA 1
ATOM 762 C C . THR A 1 100 ? 29.204 19.474 -73.418 1.00 51.53 100 THR A C 1
ATOM 764 O O . THR A 1 100 ? 28.795 19.450 -74.576 1.00 51.53 100 THR A O 1
ATOM 767 N N . LYS A 1 101 ? 29.719 20.556 -72.812 1.00 39.34 101 LYS A N 1
ATOM 768 C CA . LYS A 1 101 ? 30.563 21.602 -73.440 1.00 39.34 101 LYS A CA 1
ATOM 769 C C . LYS A 1 101 ? 29.912 22.873 -74.031 1.00 39.34 101 LYS A C 1
ATOM 771 O O . LYS A 1 101 ? 29.061 22.807 -74.905 1.00 39.34 101 LYS A O 1
ATOM 776 N N . GLY A 1 102 ? 30.512 24.009 -73.644 1.00 34.03 102 GLY A N 1
ATOM 777 C CA . GLY A 1 102 ? 30.462 25.329 -74.298 1.00 34.03 102 GLY A CA 1
ATOM 778 C C . GLY A 1 102 ? 29.764 26.379 -73.425 1.00 34.03 102 GLY A C 1
ATOM 779 O O . GLY A 1 102 ? 28.670 26.123 -72.957 1.00 34.03 102 GLY A O 1
ATOM 780 N N . ASP A 1 103 ? 30.291 27.563 -73.134 1.00 34.56 103 ASP A N 1
ATOM 781 C CA . ASP A 1 103 ? 31.436 28.278 -73.683 1.00 34.56 103 ASP A CA 1
ATOM 782 C C . ASP A 1 103 ? 31.823 29.422 -72.716 1.00 34.56 103 ASP A C 1
ATOM 784 O O . ASP A 1 103 ? 31.039 29.876 -71.887 1.00 34.56 103 ASP A O 1
ATOM 788 N N . SER A 1 104 ? 33.093 29.774 -72.827 1.00 45.44 104 SER A N 1
ATOM 789 C CA . SER A 1 104 ? 33.970 30.710 -72.134 1.00 45.44 104 SER A CA 1
ATOM 790 C C . SER A 1 104 ? 33.469 32.135 -71.832 1.00 45.44 104 SER A C 1
ATOM 792 O O . SER A 1 104 ? 32.610 32.681 -72.516 1.00 45.44 104 SER A O 1
ATOM 794 N N . GLY A 1 105 ? 34.116 32.787 -70.848 1.00 33.25 105 GLY A N 1
ATOM 795 C CA . GLY A 1 105 ? 34.169 34.257 -70.793 1.00 33.25 105 GLY A CA 1
ATOM 796 C C . GLY A 1 105 ? 34.302 34.928 -69.417 1.00 33.25 105 GLY A C 1
ATOM 797 O O . GLY A 1 105 ? 33.454 35.731 -69.053 1.00 33.25 105 GLY A O 1
ATOM 798 N N . SER A 1 106 ? 35.379 34.675 -68.667 1.00 40.94 106 SER A N 1
ATOM 799 C CA . SER A 1 106 ? 35.940 35.686 -67.737 1.00 40.94 106 SER A CA 1
ATOM 800 C C . SER A 1 106 ? 36.877 36.623 -68.530 1.00 40.94 106 SER A C 1
ATOM 802 O O . SER A 1 106 ? 37.309 36.200 -69.605 1.00 40.94 106 SER A O 1
ATOM 804 N N . PRO A 1 107 ? 37.370 37.781 -68.023 1.00 64.69 107 PRO A N 1
ATOM 805 C CA . PRO A 1 107 ? 37.024 38.553 -66.813 1.00 64.69 107 PRO A CA 1
ATOM 806 C C . PRO A 1 107 ? 36.908 40.093 -67.063 1.00 64.69 107 PRO A C 1
ATOM 808 O O . PRO A 1 107 ? 37.265 40.592 -68.126 1.00 64.69 107 PRO A O 1
ATOM 811 N N . LYS A 1 108 ? 36.577 40.869 -66.012 1.00 35.75 108 LYS A N 1
ATOM 812 C CA . LYS A 1 108 ? 37.459 41.888 -65.365 1.00 35.75 108 LYS A CA 1
ATOM 813 C C . LYS A 1 108 ? 36.776 43.230 -65.007 1.00 35.75 108 LYS A C 1
ATOM 815 O O . LYS A 1 108 ? 36.248 43.919 -65.865 1.00 35.75 108 LYS A O 1
ATOM 820 N N . ALA A 1 109 ? 36.934 43.576 -63.723 1.00 42.75 109 ALA A N 1
ATOM 821 C CA . ALA A 1 109 ? 37.137 44.887 -63.082 1.00 42.75 109 ALA A CA 1
ATOM 822 C C . ALA A 1 109 ? 36.315 46.123 -63.503 1.00 42.75 109 ALA A C 1
ATOM 824 O O . ALA A 1 109 ? 36.476 46.642 -64.604 1.00 42.75 109 ALA A O 1
ATOM 825 N N . LYS A 1 110 ? 35.671 46.748 -62.512 1.00 39.72 110 LYS A N 1
ATOM 826 C CA . LYS A 1 110 ? 36.174 47.965 -61.849 1.00 39.72 110 LYS A CA 1
ATOM 827 C C . LYS A 1 110 ? 35.577 48.094 -60.453 1.00 39.72 110 LYS A C 1
ATOM 829 O O . LYS A 1 110 ? 34.446 47.599 -60.270 1.00 39.72 110 LYS A O 1
#

Organism: NCBI:txid89044

Solvent-accessible surface area (backbone atoms only — not comparable to full-atom values): 6800 Å² total; per-residue (Å²): 110,70,71,44,65,70,39,84,56,70,89,76,28,61,48,71,71,60,52,59,71,31,66,84,69,68,54,56,70,74,71,57,66,73,58,84,52,65,71,58,50,54,52,48,52,54,50,50,52,54,53,51,50,52,51,52,52,52,51,52,53,49,51,53,52,50,49,52,50,50,52,50,51,48,52,50,49,54,52,52,53,49,52,52,52,52,51,50,51,51,59,61,68,68,58,80,94,80,85,82,88,87,81,88,84,83,88,84,89,135

Radius of gyration: 37.85 Å; Cα contacts (8 Å, |Δi|>4): 17; chains: 1; bounding box: 65×56×98 Å